Protein AF-A0A376AAK6-F1 (afdb_monomer_lite)

InterPro domains:
  IPR001845 HTH ArsR-type DNA-binding domain [PF01022] (32-53)
  IPR001845 HTH ArsR-type DNA-binding domain [PR00778] (34-49)
  IPR001845 HTH ArsR-type DNA-binding domain [PR00778] (49-64)
  IPR001845 HTH ArsR-type DNA-binding domain [SM00418] (17-78)
  IPR011991 ArsR-like helix-turn-helix domain [cd00090] (29-67)
  IPR036388 Winged helix-like DNA-binding domain superfamily [G3DSA:1.10.10.10] (1-80)
  IPR036390 Winged helix DNA-binding domain superfamily [SSF46785] (29-78)
  IPR051081 HTH-type Metal-responsive Transcriptional Regulators [PTHR33154] (29-79)

Sequence (80 aa):
MLRWLKEPELHFAPQPQPLALGVSAGQFERCGLSQSTVSAHLATLQRAGLISSTRVGQWVLYRRNEDVIGAFFNALNEAL

Organism: NCBI:txid1336235

Structure (mmCIF, N/CA/C/O backbone):
data_AF-A0A376AAK6-F1
#
_entry.id   AF-A0A376AAK6-F1
#
loop_
_atom_site.group_PDB
_atom_site.id
_atom_site.type_symbol
_atom_site.label_atom_id
_atom_site.label_alt_id
_atom_site.label_comp_id
_atom_site.label_asym_id
_atom_site.label_entity_id
_atom_site.label_seq_id
_atom_site.pdbx_PDB_ins_code
_atom_site.Cartn_x
_atom_site.Cartn_y
_atom_site.Cartn_z
_atom_site.occupancy
_atom_site.B_iso_or_equiv
_atom_site.auth_seq_id
_atom_site.auth_comp_id
_atom_site.auth_asym_id
_atom_site.auth_atom_id
_atom_site.pdbx_PDB_model_num
ATOM 1 N N . MET A 1 1 ? 6.718 1.658 5.665 1.00 88.62 1 MET A N 1
ATOM 2 C CA . MET A 1 1 ? 5.507 1.019 5.096 1.00 88.62 1 MET A CA 1
ATOM 3 C C . MET A 1 1 ? 5.825 -0.201 4.251 1.00 88.62 1 MET A C 1
ATOM 5 O O . MET A 1 1 ? 5.486 -1.293 4.679 1.00 88.62 1 MET A O 1
ATOM 9 N N . LEU A 1 2 ? 6.514 -0.049 3.111 1.00 91.75 2 LEU A N 1
ATOM 10 C CA . LEU A 1 2 ? 6.796 -1.169 2.200 1.00 91.75 2 LEU A CA 1
ATOM 11 C C . LEU A 1 2 ? 7.547 -2.329 2.878 1.00 91.75 2 LEU A C 1
ATOM 13 O O . LEU A 1 2 ? 7.234 -3.484 2.636 1.00 91.75 2 LEU A O 1
ATOM 17 N N . ARG A 1 3 ? 8.490 -2.040 3.784 1.00 92.12 3 ARG A N 1
ATOM 18 C CA . ARG A 1 3 ? 9.157 -3.074 4.593 1.00 92.12 3 ARG A CA 1
ATOM 19 C C . ARG A 1 3 ? 8.172 -3.879 5.446 1.00 92.12 3 ARG A C 1
ATOM 21 O O . ARG A 1 3 ? 8.239 -5.096 5.440 1.00 92.12 3 ARG A O 1
ATOM 28 N N . TRP A 1 4 ? 7.245 -3.218 6.136 1.00 91.81 4 TRP A N 1
ATOM 29 C CA . TRP A 1 4 ? 6.302 -3.907 7.021 1.00 91.81 4 TRP A CA 1
ATOM 30 C C . TRP A 1 4 ? 5.254 -4.722 6.274 1.00 91.81 4 TRP A C 1
ATOM 32 O O . TRP A 1 4 ? 4.815 -5.751 6.761 1.00 91.81 4 TRP A O 1
ATOM 42 N N . LEU A 1 5 ? 4.875 -4.288 5.073 1.00 93.56 5 LEU A N 1
ATOM 43 C CA . LEU A 1 5 ? 3.963 -5.048 4.221 1.00 93.56 5 LEU A CA 1
ATOM 44 C C . LEU A 1 5 ? 4.588 -6.338 3.662 1.00 93.56 5 LEU A C 1
ATOM 46 O O . LEU A 1 5 ? 3.866 -7.119 3.055 1.00 93.56 5 LEU A O 1
ATOM 50 N N . LYS A 1 6 ? 5.901 -6.554 3.834 1.00 94.06 6 LYS A N 1
ATOM 51 C CA . LYS A 1 6 ? 6.570 -7.814 3.472 1.00 94.06 6 LYS A CA 1
ATOM 52 C C . LYS A 1 6 ? 6.195 -8.941 4.427 1.00 94.06 6 LYS A C 1
ATOM 54 O O . LYS A 1 6 ? 5.975 -10.062 3.995 1.00 94.06 6 LYS A O 1
ATOM 59 N N . GLU A 1 7 ? 6.116 -8.621 5.713 1.00 93.56 7 GLU A N 1
ATOM 60 C CA . GLU A 1 7 ? 5.852 -9.575 6.792 1.00 93.56 7 GLU A CA 1
ATOM 61 C C . GLU A 1 7 ? 4.769 -8.993 7.712 1.00 93.56 7 GLU A C 1
ATOM 63 O O . GLU A 1 7 ? 5.044 -8.651 8.864 1.00 93.56 7 GLU A O 1
ATOM 68 N N . PRO A 1 8 ? 3.533 -8.800 7.208 1.00 93.19 8 PRO A N 1
ATOM 69 C CA . PRO A 1 8 ? 2.506 -8.070 7.942 1.00 93.19 8 PRO A CA 1
ATOM 70 C C . PRO A 1 8 ? 2.152 -8.735 9.279 1.00 93.19 8 PRO A C 1
ATOM 72 O O . PRO A 1 8 ? 1.906 -8.023 10.247 1.00 93.19 8 PRO A O 1
ATOM 75 N N . GLU A 1 9 ? 2.221 -10.066 9.360 1.00 92.31 9 GLU A N 1
ATOM 76 C CA . GLU A 1 9 ? 2.034 -10.877 10.579 1.00 92.31 9 GLU A CA 1
ATOM 77 C C . GLU A 1 9 ? 3.003 -10.490 11.717 1.00 92.31 9 GLU A C 1
ATOM 79 O O . GLU A 1 9 ? 2.648 -10.551 12.890 1.00 92.31 9 GLU A O 1
ATOM 84 N N . LEU A 1 10 ? 4.226 -10.050 11.390 1.00 92.44 10 LEU A N 1
ATOM 85 C CA . LEU A 1 10 ? 5.247 -9.653 12.374 1.00 92.44 10 LEU A CA 1
ATOM 86 C C . LEU A 1 10 ? 5.130 -8.186 12.801 1.00 92.44 10 LEU A C 1
ATOM 88 O O . LEU A 1 10 ? 5.904 -7.690 13.626 1.00 92.44 10 LEU A O 1
ATOM 92 N N . HIS A 1 11 ? 4.231 -7.440 12.167 1.00 91.81 11 HIS A N 1
ATOM 93 C CA . HIS A 1 11 ? 4.239 -5.990 12.222 1.00 91.81 11 HIS A CA 1
ATOM 94 C C . HIS A 1 11 ? 2.884 -5.404 12.597 1.00 91.81 11 HIS A C 1
ATOM 96 O O . HIS A 1 11 ? 2.852 -4.404 13.300 1.00 91.81 11 HIS A O 1
ATOM 102 N N . PHE A 1 12 ? 1.772 -5.981 12.176 1.00 91.50 12 PHE A N 1
ATOM 103 C CA . PHE A 1 12 ? 0.453 -5.424 12.447 1.00 91.50 12 PHE A CA 1
ATOM 104 C C . PHE A 1 12 ? -0.307 -6.302 13.427 1.00 91.50 12 PHE A C 1
ATOM 106 O O . PHE A 1 12 ? -0.105 -7.512 13.488 1.00 91.50 12 PHE A O 1
ATOM 113 N N . ALA A 1 13 ? -1.167 -5.670 14.220 1.00 88.56 13 ALA A N 1
ATOM 114 C CA . ALA A 1 13 ? -2.052 -6.417 15.092 1.00 88.56 13 ALA A CA 1
ATOM 115 C C . ALA A 1 13 ? -3.096 -7.160 14.239 1.00 88.56 13 ALA A C 1
ATOM 117 O O . ALA A 1 13 ? -3.427 -6.705 13.136 1.00 88.56 13 ALA A O 1
ATOM 118 N N . PRO A 1 14 ? -3.656 -8.271 14.742 1.00 86.94 14 PRO A N 1
ATOM 119 C CA . PRO A 1 14 ? -4.809 -8.894 14.113 1.00 86.94 14 PRO A CA 1
ATOM 120 C C . PRO A 1 14 ? -5.934 -7.871 13.890 1.00 86.94 14 PRO A C 1
ATOM 122 O O . PRO A 1 14 ? -6.249 -7.067 14.768 1.00 86.94 14 PRO A O 1
ATOM 125 N N . GLN A 1 15 ? -6.541 -7.910 12.707 1.00 84.00 15 GLN A N 1
ATOM 126 C CA . GLN A 1 15 ? -7.687 -7.084 12.320 1.00 84.00 15 GLN A CA 1
ATOM 127 C C . GLN A 1 15 ? -8.815 -8.011 11.814 1.00 84.00 15 GLN A C 1
ATOM 129 O O . GLN A 1 15 ? -8.552 -9.185 11.543 1.00 84.00 15 GLN A O 1
ATOM 134 N N . PRO A 1 16 ? -10.064 -7.530 11.659 1.00 85.50 16 PRO A N 1
ATOM 135 C CA . PRO A 1 16 ? -11.186 -8.381 11.246 1.00 85.50 16 PRO A CA 1
ATOM 136 C C . PRO A 1 16 ? -10.964 -9.112 9.913 1.00 85.50 16 PRO A C 1
ATOM 138 O O . PRO A 1 16 ? -11.498 -10.197 9.704 1.00 85.50 16 PRO A O 1
ATOM 141 N N . GLN A 1 17 ? -10.186 -8.519 9.004 1.00 87.69 17 GLN A N 1
ATOM 142 C CA . GLN A 1 17 ? -9.757 -9.152 7.761 1.00 87.69 17 GLN A CA 1
ATOM 143 C C . GLN A 1 17 ? -8.383 -9.811 7.939 1.00 87.69 17 GLN A C 1
ATOM 145 O O . GLN A 1 17 ? -7.479 -9.171 8.481 1.00 87.69 17 GLN A O 1
ATOM 150 N N . PRO A 1 18 ? -8.170 -11.033 7.420 1.00 89.81 18 PRO A N 1
ATOM 151 C CA . PRO A 1 18 ? -6.857 -11.672 7.441 1.00 89.81 18 PRO A CA 1
ATOM 152 C C . PRO A 1 18 ? -5.758 -10.756 6.887 1.00 89.81 18 PRO A C 1
ATOM 154 O O . PRO A 1 18 ? -5.936 -10.154 5.826 1.00 89.81 18 PRO A O 1
ATOM 157 N N . LEU A 1 19 ? -4.605 -10.689 7.562 1.00 91.00 19 LEU A N 1
ATOM 158 C CA . LEU A 1 19 ? -3.449 -9.895 7.113 1.00 91.00 19 LEU A CA 1
ATOM 159 C C . LEU A 1 19 ? -2.932 -10.346 5.737 1.00 91.00 19 LEU A C 1
ATOM 161 O O . LEU A 1 19 ? -2.389 -9.535 4.989 1.00 91.00 19 LEU A O 1
ATOM 165 N N . ALA A 1 20 ? -3.190 -11.604 5.365 1.00 87.19 20 ALA A N 1
ATOM 166 C CA . ALA A 1 20 ? -2.951 -12.146 4.029 1.00 87.19 20 ALA A CA 1
ATOM 167 C C . ALA A 1 20 ? -3.701 -11.394 2.907 1.00 87.19 20 ALA A C 1
ATOM 169 O O . ALA A 1 20 ? -3.219 -11.344 1.776 1.00 87.19 20 ALA A O 1
ATOM 170 N N . LEU A 1 21 ? -4.856 -10.779 3.201 1.00 89.94 21 LEU A N 1
ATOM 171 C CA . LEU A 1 21 ? -5.591 -9.939 2.242 1.00 89.94 21 LEU A CA 1
ATOM 172 C C . LEU A 1 21 ? -5.022 -8.515 2.143 1.00 89.94 21 LEU A C 1
ATOM 174 O O . LEU A 1 21 ? -5.349 -7.777 1.213 1.00 89.94 21 LEU A O 1
ATOM 178 N N . GLY A 1 22 ? -4.164 -8.130 3.085 1.00 93.81 22 GLY A N 1
ATOM 179 C CA . GLY A 1 22 ? -3.564 -6.809 3.190 1.00 93.81 22 GLY A CA 1
ATOM 180 C C . GLY A 1 22 ? -3.925 -6.100 4.491 1.00 93.81 22 GLY A C 1
ATOM 181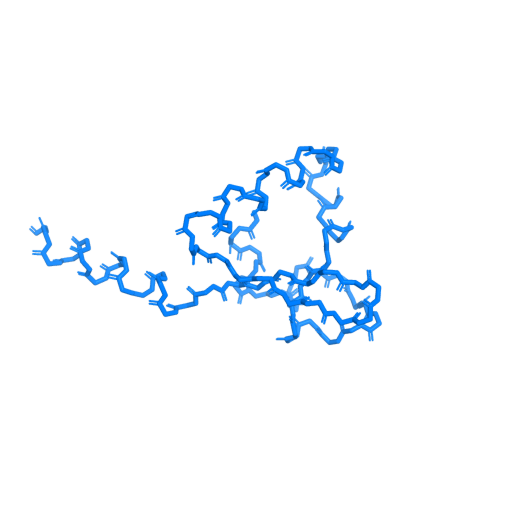 O O . GLY A 1 22 ? -4.696 -6.576 5.319 1.00 93.81 22 GLY A O 1
ATOM 182 N N . VAL A 1 23 ? -3.350 -4.919 4.664 1.00 95.19 23 VAL A N 1
ATOM 183 C CA . VAL A 1 23 ? -3.378 -4.141 5.903 1.00 95.19 23 VAL A CA 1
ATOM 184 C C . VAL A 1 23 ? -4.184 -2.867 5.684 1.00 95.19 23 VAL A C 1
ATOM 186 O O . VAL A 1 23 ? -3.985 -2.176 4.685 1.00 95.19 23 VAL A O 1
ATOM 189 N N . SER A 1 24 ? -5.098 -2.544 6.596 1.00 93.88 24 SER A N 1
ATOM 190 C CA . SER A 1 24 ? -5.859 -1.290 6.526 1.00 93.88 24 SER A CA 1
ATOM 191 C C . SER A 1 24 ? -4.979 -0.066 6.832 1.00 93.88 24 SER A C 1
ATOM 193 O O . SER A 1 24 ? -4.022 -0.155 7.598 1.00 93.88 24 SER A O 1
ATOM 195 N N . ALA A 1 25 ? -5.303 1.106 6.269 1.00 91.94 25 ALA A N 1
ATOM 196 C CA . ALA A 1 25 ? -4.542 2.342 6.525 1.00 91.94 25 ALA A CA 1
ATOM 197 C C . ALA A 1 25 ? -4.461 2.694 8.029 1.00 91.94 25 ALA A C 1
ATOM 199 O O . ALA A 1 25 ? -3.417 3.131 8.510 1.00 91.94 25 ALA A O 1
ATOM 200 N N . GLY A 1 26 ? -5.528 2.401 8.784 1.00 90.06 26 GLY A N 1
ATOM 201 C CA . GLY A 1 26 ? -5.604 2.562 10.241 1.00 90.06 26 GLY A CA 1
ATOM 202 C C . GLY A 1 26 ? -4.446 1.910 11.002 1.00 90.06 26 GLY A C 1
ATOM 203 O O . GLY A 1 26 ? -3.864 2.504 11.903 1.00 90.06 26 GLY A O 1
ATOM 204 N N . GLN A 1 27 ? -4.030 0.717 10.576 1.00 91.69 27 GLN A N 1
ATOM 205 C CA . GLN A 1 27 ? -2.976 -0.063 11.237 1.00 91.69 27 GLN A CA 1
ATOM 206 C C . GLN A 1 27 ? -1.584 0.590 11.160 1.00 91.69 27 GLN A C 1
ATOM 208 O O . GLN A 1 27 ? -0.671 0.200 11.890 1.00 91.69 27 GLN A O 1
ATOM 213 N N . PHE A 1 28 ? -1.398 1.594 10.300 1.00 90.50 28 PHE A N 1
ATOM 214 C CA . PHE A 1 28 ? -0.151 2.350 10.203 1.00 90.50 28 PHE A CA 1
ATOM 215 C C . PHE A 1 28 ? -0.049 3.504 11.217 1.00 90.50 28 PHE A C 1
ATOM 217 O O . PHE A 1 28 ? 0.982 4.169 11.251 1.00 90.50 28 PHE A O 1
ATOM 224 N N . GLU A 1 29 ? -1.019 3.725 12.109 1.00 83.31 29 GLU A N 1
ATOM 225 C CA . GLU A 1 29 ? -0.861 4.692 13.221 1.00 83.31 29 GLU A CA 1
ATOM 226 C C . GLU A 1 29 ? 0.334 4.372 14.114 1.00 83.31 29 GLU A C 1
ATOM 228 O O . GLU A 1 29 ? 1.002 5.270 14.625 1.00 83.31 29 GLU A O 1
ATOM 233 N N . ARG A 1 30 ? 0.697 3.088 14.195 1.00 80.12 30 ARG A N 1
ATOM 234 C CA . ARG A 1 30 ? 1.895 2.603 14.893 1.00 80.12 30 ARG A CA 1
ATOM 235 C C . ARG A 1 30 ? 3.208 3.253 14.441 1.00 80.12 30 ARG A C 1
ATOM 237 O O . ARG A 1 30 ? 4.228 3.088 15.097 1.00 80.12 30 ARG A O 1
ATOM 244 N N . CYS A 1 31 ? 3.203 3.951 13.309 1.00 79.00 31 CYS A N 1
ATOM 245 C CA . CYS A 1 31 ? 4.369 4.643 12.769 1.00 79.00 31 CYS A CA 1
ATOM 246 C C . CYS A 1 31 ? 4.603 6.015 13.415 1.00 79.00 31 CYS A C 1
ATOM 248 O O . CYS A 1 31 ? 5.575 6.672 13.054 1.00 79.00 31 CYS A O 1
ATOM 250 N N . GLY A 1 32 ? 3.701 6.479 14.290 1.00 84.75 32 GLY A N 1
ATOM 251 C CA . GLY A 1 32 ? 3.736 7.839 14.840 1.00 84.75 32 GLY A CA 1
ATOM 252 C C . GLY A 1 32 ? 3.409 8.921 13.804 1.00 84.75 32 GLY A C 1
ATOM 253 O O . GLY A 1 32 ? 3.705 10.093 14.018 1.00 84.75 32 GLY A O 1
ATOM 254 N N . LEU A 1 33 ? 2.829 8.532 12.664 1.00 88.31 33 LEU A N 1
ATOM 255 C CA . LEU A 1 33 ? 2.438 9.431 11.581 1.00 88.31 33 LEU A CA 1
ATOM 256 C C . LEU A 1 33 ? 0.938 9.714 11.654 1.00 88.31 33 LEU A C 1
ATOM 258 O O . LEU A 1 33 ? 0.154 8.840 12.022 1.00 88.31 33 LEU A O 1
ATOM 262 N N . SER A 1 34 ? 0.528 10.911 11.234 1.00 92.00 34 SER A N 1
ATOM 263 C CA . SER A 1 34 ? -0.892 11.217 11.062 1.00 92.00 34 SER A CA 1
ATOM 264 C C . SER A 1 34 ? -1.518 10.344 9.967 1.00 92.00 34 SER A C 1
ATOM 266 O O . SER A 1 34 ? -0.853 9.953 9.004 1.00 92.00 34 SER A O 1
ATOM 268 N N . GLN A 1 35 ? -2.827 10.103 10.061 1.00 91.06 35 GLN A N 1
ATOM 269 C CA . GLN A 1 35 ? -3.582 9.359 9.044 1.00 91.06 35 GLN A CA 1
ATOM 270 C C . GLN A 1 35 ? -3.480 9.967 7.637 1.00 91.06 35 GLN A C 1
ATOM 272 O O . GLN A 1 35 ? -3.417 9.242 6.641 1.00 91.06 35 GLN A O 1
ATOM 277 N N . SER A 1 36 ? -3.414 11.296 7.533 1.00 93.50 36 SER A N 1
ATOM 278 C CA . SER A 1 36 ? -3.232 11.988 6.254 1.00 93.50 36 SER A CA 1
ATOM 279 C C . SER A 1 36 ? -1.859 11.703 5.643 1.00 93.50 36 SER A C 1
ATOM 281 O O . SER A 1 36 ? -1.772 11.361 4.463 1.00 93.50 36 SER A O 1
ATOM 283 N N . THR A 1 37 ? -0.796 11.758 6.450 1.00 93.94 37 THR A N 1
ATOM 284 C CA . THR A 1 37 ? 0.565 11.410 6.023 1.00 93.94 37 THR A CA 1
ATOM 285 C C . THR A 1 37 ? 0.644 9.940 5.630 1.00 93.94 37 THR A C 1
ATOM 287 O O . THR A 1 37 ? 1.187 9.610 4.575 1.00 93.94 37 THR A O 1
ATOM 290 N N . VAL A 1 38 ? 0.031 9.050 6.418 1.00 94.50 38 VAL A N 1
ATOM 291 C CA . VAL A 1 38 ? -0.047 7.624 6.090 1.00 94.50 38 VAL A CA 1
ATOM 292 C C . VAL A 1 38 ? -0.701 7.410 4.726 1.00 94.50 38 VAL A C 1
ATOM 294 O O . VAL A 1 38 ? -0.140 6.734 3.862 1.00 94.50 38 VAL A O 1
ATOM 297 N N . SER A 1 39 ? -1.860 8.030 4.514 1.00 93.31 39 SER A N 1
ATOM 298 C CA . SER A 1 39 ? -2.619 7.924 3.268 1.00 93.31 39 SER A CA 1
ATOM 299 C C . SER A 1 39 ? -1.824 8.446 2.071 1.00 93.31 39 SER A C 1
ATOM 301 O O . SER A 1 39 ? -1.803 7.803 1.023 1.00 93.31 39 SER A O 1
ATOM 303 N N . ALA A 1 40 ? -1.104 9.561 2.227 1.00 95.12 40 ALA A N 1
ATOM 304 C CA . ALA A 1 40 ? -0.251 10.117 1.178 1.00 95.12 40 ALA A CA 1
ATOM 305 C C . ALA A 1 40 ? 0.902 9.170 0.793 1.00 95.12 40 ALA A C 1
ATOM 307 O O . ALA A 1 40 ? 1.200 8.992 -0.395 1.00 95.12 40 ALA A O 1
ATOM 308 N N . HIS A 1 41 ? 1.528 8.514 1.774 1.00 95.12 41 HIS A N 1
ATOM 309 C CA . HIS A 1 41 ? 2.562 7.513 1.509 1.00 95.12 41 HIS A CA 1
ATOM 310 C C . HIS A 1 41 ? 2.000 6.269 0.815 1.00 95.12 41 HIS A C 1
ATOM 312 O O . HIS A 1 41 ? 2.574 5.828 -0.181 1.00 95.12 41 HIS A O 1
ATOM 318 N N . LEU A 1 42 ? 0.873 5.726 1.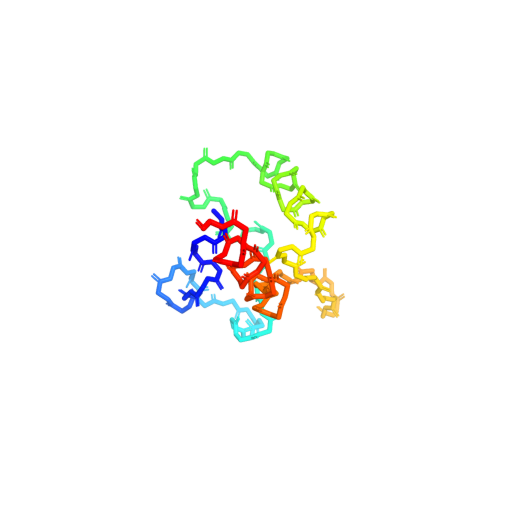288 1.00 95.62 42 LEU A N 1
ATOM 319 C CA . LEU A 1 42 ? 0.218 4.576 0.656 1.00 95.62 42 LEU A CA 1
ATOM 320 C C . LEU A 1 42 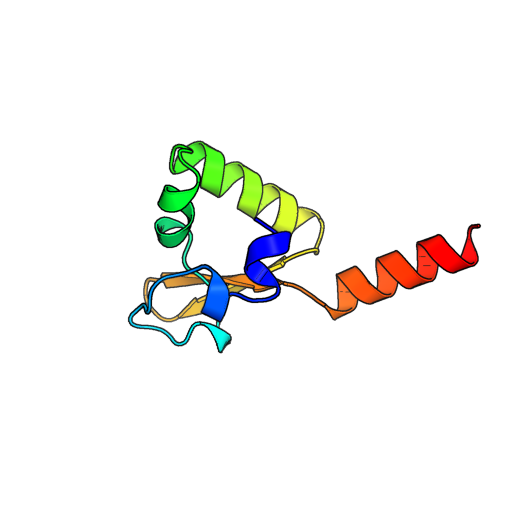? -0.206 4.900 -0.782 1.00 95.62 42 LEU A C 1
ATOM 322 O O . LEU A 1 42 ? 0.081 4.127 -1.692 1.00 95.62 42 LEU A O 1
ATOM 326 N N . ALA A 1 43 ? -0.788 6.077 -1.021 1.00 95.88 43 ALA A N 1
ATOM 327 C CA . ALA A 1 43 ? -1.142 6.533 -2.363 1.00 95.88 43 ALA A CA 1
ATOM 328 C C . ALA A 1 43 ? 0.087 6.659 -3.278 1.00 95.88 43 ALA A C 1
ATOM 330 O O . ALA A 1 43 ? 0.025 6.325 -4.459 1.00 95.88 43 ALA A O 1
ATOM 331 N N . THR A 1 44 ? 1.223 7.118 -2.750 1.00 96.50 44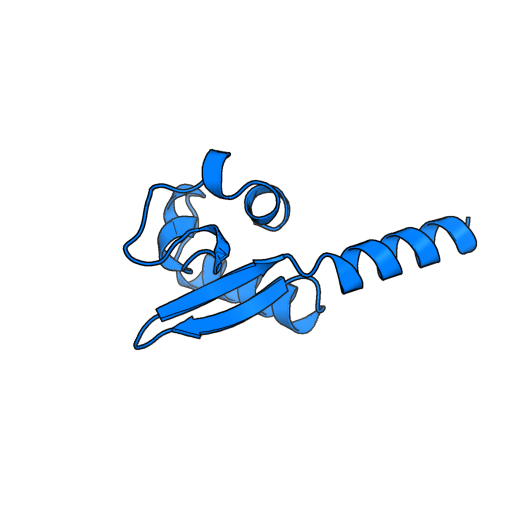 THR A N 1
ATOM 332 C CA . THR A 1 44 ? 2.475 7.219 -3.515 1.00 96.50 44 THR A CA 1
ATOM 333 C C . THR A 1 44 ? 3.026 5.844 -3.881 1.00 96.50 44 THR A C 1
ATOM 335 O O . THR A 1 44 ? 3.349 5.613 -5.043 1.00 96.50 44 THR A O 1
ATOM 338 N N . LEU A 1 45 ? 3.056 4.905 -2.932 1.00 96.00 45 LEU A N 1
ATOM 339 C CA . LEU A 1 45 ? 3.469 3.524 -3.193 1.00 96.00 45 LEU A CA 1
ATOM 340 C C . LEU A 1 45 ? 2.536 2.821 -4.188 1.00 96.00 45 LEU A C 1
ATOM 342 O O . LEU A 1 45 ? 3.010 2.070 -5.037 1.00 96.00 45 LEU A O 1
ATOM 346 N N . GLN A 1 46 ? 1.227 3.074 -4.103 1.00 96.75 46 GLN A N 1
ATOM 347 C CA . GLN A 1 46 ? 0.241 2.493 -5.014 1.00 96.75 46 GLN A CA 1
ATOM 348 C C . GLN A 1 46 ? 0.395 3.055 -6.431 1.00 96.75 46 GLN A C 1
ATOM 350 O O . GLN A 1 46 ? 0.395 2.289 -7.389 1.00 96.75 46 GLN A O 1
ATOM 355 N N . ARG A 1 47 ? 0.575 4.377 -6.582 1.00 96.25 47 ARG A N 1
ATOM 356 C CA . ARG A 1 47 ? 0.844 5.001 -7.891 1.00 96.25 47 ARG A CA 1
ATOM 357 C C . ARG A 1 47 ? 2.132 4.483 -8.529 1.00 96.25 47 ARG A C 1
ATOM 359 O O . ARG A 1 47 ? 2.181 4.344 -9.742 1.00 96.25 47 ARG A O 1
ATOM 366 N N . ALA A 1 48 ? 3.143 4.174 -7.718 1.00 94.44 48 ALA A N 1
ATOM 367 C CA . ALA A 1 48 ? 4.382 3.548 -8.174 1.00 94.44 48 ALA A CA 1
ATOM 368 C C . ALA A 1 48 ? 4.240 2.042 -8.480 1.00 94.44 48 ALA A C 1
ATOM 370 O O . ALA A 1 48 ? 5.215 1.406 -8.863 1.00 94.44 48 ALA A O 1
ATOM 371 N N . GLY A 1 49 ? 3.065 1.442 -8.264 1.00 95.94 49 GLY A N 1
ATOM 372 C CA . GLY A 1 49 ? 2.817 0.015 -8.488 1.00 95.94 49 GLY A CA 1
ATOM 373 C C . GLY A 1 49 ? 3.426 -0.925 -7.441 1.00 95.94 49 GLY A C 1
ATOM 374 O O . GLY A 1 49 ? 3.206 -2.131 -7.520 1.00 95.94 49 GLY A O 1
ATOM 375 N N . LEU A 1 50 ? 4.142 -0.403 -6.437 1.00 96.06 50 LEU A N 1
ATOM 376 C CA . LEU A 1 50 ? 4.853 -1.187 -5.413 1.00 96.06 50 LEU A CA 1
ATOM 377 C C . LEU A 1 50 ? 3.911 -1.869 -4.413 1.00 96.06 50 LEU A C 1
ATOM 379 O O . LEU A 1 50 ? 4.281 -2.841 -3.750 1.00 96.06 50 LEU A O 1
ATOM 383 N N . ILE A 1 51 ? 2.693 -1.348 -4.275 1.00 97.00 51 ILE A N 1
ATOM 384 C CA . ILE A 1 51 ? 1.623 -1.962 -3.490 1.00 97.00 51 ILE A CA 1
ATOM 385 C C . ILE A 1 51 ? 0.342 -2.018 -4.318 1.00 97.00 51 ILE A C 1
ATOM 387 O O . ILE A 1 51 ? 0.113 -1.176 -5.184 1.00 97.00 51 ILE A O 1
ATOM 391 N N . SER A 1 52 ? -0.514 -2.985 -4.008 1.00 96.38 52 SER A N 1
ATOM 392 C CA . SER A 1 52 ? -1.886 -3.057 -4.511 1.00 96.38 52 SER A CA 1
ATOM 393 C C . SER A 1 52 ? -2.870 -2.778 -3.381 1.00 96.38 52 SER A C 1
ATOM 395 O O . SER A 1 52 ? -2.551 -2.988 -2.205 1.00 96.38 52 SER A O 1
ATOM 397 N N . SER A 1 53 ? -4.063 -2.302 -3.739 1.00 94.88 53 SER A N 1
ATOM 398 C CA . SER A 1 53 ? -5.173 -2.146 -2.806 1.00 94.88 53 SER A CA 1
ATOM 399 C C . SER A 1 53 ? -6.373 -2.984 -3.230 1.00 94.88 53 SER A C 1
ATOM 401 O O . SER A 1 53 ? -6.680 -3.102 -4.414 1.00 94.88 53 SER A O 1
ATOM 403 N N . THR A 1 54 ? -7.042 -3.591 -2.252 1.00 9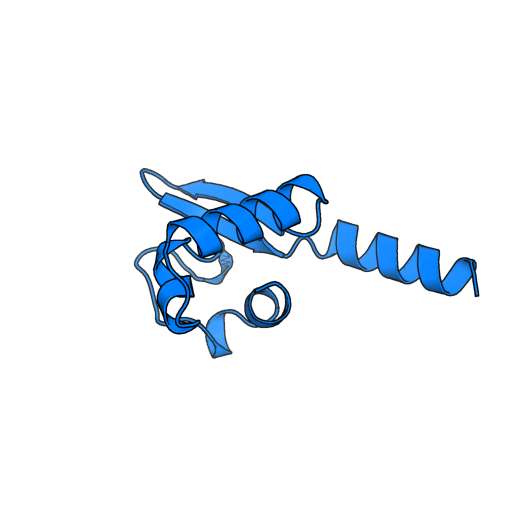4.50 54 THR A N 1
ATOM 404 C CA . THR A 1 54 ? -8.271 -4.369 -2.450 1.00 94.50 54 THR A CA 1
ATOM 405 C C . THR A 1 54 ? -9.340 -3.854 -1.501 1.00 94.50 54 THR A C 1
ATOM 407 O O . THR A 1 54 ? -9.075 -3.637 -0.317 1.00 94.50 54 THR A O 1
ATOM 410 N N . ARG A 1 55 ? -10.559 -3.658 -2.008 1.00 93.25 55 ARG A N 1
ATOM 411 C CA . ARG A 1 55 ? -11.700 -3.267 -1.180 1.00 93.25 55 ARG A CA 1
ATOM 412 C C . ARG A 1 55 ? -12.438 -4.508 -0.684 1.00 93.25 55 ARG A C 1
ATOM 414 O O . ARG A 1 55 ? -12.907 -5.303 -1.490 1.00 93.25 55 ARG A O 1
ATOM 421 N N . VAL A 1 56 ? -12.576 -4.641 0.633 1.00 91.00 56 VAL A N 1
ATOM 422 C CA . VAL A 1 56 ? -13.322 -5.721 1.295 1.00 91.00 56 VAL A CA 1
ATOM 423 C C . VAL A 1 56 ? -14.389 -5.088 2.184 1.00 91.00 56 VAL A C 1
ATOM 425 O O . VAL A 1 56 ? -14.115 -4.602 3.284 1.00 91.00 56 VAL A O 1
ATOM 428 N N . GLY A 1 57 ? -15.621 -5.032 1.673 1.00 89.19 57 GLY A N 1
ATOM 429 C CA . GLY A 1 57 ? -16.713 -4.287 2.300 1.00 89.19 57 GLY A CA 1
ATOM 430 C C . GLY A 1 57 ? -16.383 -2.793 2.417 1.00 89.19 57 GLY A C 1
ATOM 431 O O . GLY A 1 57 ? -16.152 -2.106 1.419 1.00 89.19 57 GLY A O 1
ATOM 432 N N . GLN A 1 58 ? -16.346 -2.288 3.650 1.00 88.94 58 GLN A N 1
ATOM 433 C CA . GLN A 1 58 ? -15.996 -0.893 3.946 1.00 88.94 58 GLN A CA 1
ATOM 434 C C . GLN A 1 58 ? -14.484 -0.625 4.033 1.00 88.94 58 GLN A C 1
ATOM 436 O O . GLN A 1 58 ? -14.078 0.529 4.131 1.00 88.94 58 GLN A O 1
ATOM 441 N N . TRP A 1 59 ? -13.646 -1.663 3.982 1.00 90.38 59 TRP A N 1
ATOM 442 C CA . TRP A 1 59 ? -12.210 -1.549 4.229 1.00 90.38 59 TRP A CA 1
ATOM 443 C C . TRP A 1 59 ? -11.420 -1.525 2.925 1.00 90.38 59 TRP A C 1
ATOM 445 O O . TRP A 1 59 ? -11.701 -2.297 2.009 1.00 90.38 59 TRP A O 1
ATOM 455 N N . VAL A 1 60 ? -10.400 -0.670 2.863 1.00 93.25 60 VAL A N 1
ATOM 456 C CA . VAL A 1 60 ? -9.360 -0.718 1.829 1.00 93.25 60 VAL A CA 1
ATOM 457 C C . VAL A 1 60 ? -8.118 -1.337 2.456 1.00 93.25 60 VAL A C 1
ATOM 459 O O . VAL A 1 60 ? -7.593 -0.819 3.443 1.00 93.25 60 VAL A O 1
ATOM 462 N N . LEU A 1 61 ? -7.682 -2.461 1.899 1.00 95.50 61 LEU A N 1
ATOM 463 C CA . LEU A 1 61 ? -6.534 -3.228 2.367 1.00 95.50 61 LEU A CA 1
ATOM 464 C C . LEU A 1 61 ? -5.376 -3.056 1.395 1.00 95.50 61 LEU A C 1
ATOM 466 O O . LEU A 1 61 ? -5.572 -3.167 0.187 1.00 95.50 61 LEU A O 1
ATOM 470 N N . TYR A 1 62 ? -4.180 -2.815 1.920 1.00 96.56 62 TYR A N 1
ATOM 471 C CA . TYR A 1 62 ? -2.960 -2.616 1.146 1.00 96.56 62 TYR A CA 1
ATOM 472 C C . TYR A 1 62 ? -2.008 -3.793 1.325 1.00 96.56 62 TYR A C 1
ATOM 474 O O . TYR A 1 62 ? -1.756 -4.228 2.449 1.00 96.56 62 TYR A O 1
ATOM 482 N N . ARG A 1 63 ? -1.427 -4.282 0.232 1.00 96.12 63 ARG A N 1
ATOM 483 C CA . ARG A 1 63 ? -0.421 -5.355 0.246 1.00 96.12 63 ARG A CA 1
ATOM 484 C C . ARG A 1 63 ? 0.708 -5.047 -0.727 1.00 96.12 63 ARG A C 1
ATOM 486 O O . ARG A 1 63 ? 0.493 -4.327 -1.702 1.00 96.12 63 ARG A O 1
ATOM 493 N N . ARG A 1 64 ? 1.901 -5.597 -0.494 1.00 96.38 64 ARG A N 1
ATOM 494 C CA . ARG A 1 64 ? 2.995 -5.500 -1.470 1.00 96.38 64 ARG A CA 1
ATOM 495 C C . ARG A 1 64 ? 2.609 -6.146 -2.789 1.00 96.38 64 ARG A C 1
ATOM 497 O O . ARG A 1 64 ? 1.883 -7.137 -2.827 1.00 96.38 64 ARG A O 1
ATOM 504 N N . ASN A 1 65 ? 3.109 -5.553 -3.860 1.00 96.56 65 ASN A N 1
ATOM 505 C CA . ASN A 1 65 ? 3.053 -6.133 -5.184 1.00 96.56 65 ASN A CA 1
ATOM 506 C C . ASN A 1 65 ? 4.416 -6.761 -5.488 1.00 96.56 65 ASN A C 1
ATOM 508 O O . ASN A 1 65 ? 5.309 -6.083 -5.993 1.00 96.56 65 ASN A O 1
ATOM 512 N N . GLU A 1 66 ? 4.602 -8.027 -5.106 1.00 95.00 66 GLU A N 1
ATOM 513 C CA . GLU A 1 66 ? 5.895 -8.702 -5.292 1.00 95.00 66 GLU A CA 1
ATOM 514 C C . GLU A 1 66 ? 6.262 -8.870 -6.769 1.00 95.00 66 GLU A C 1
ATOM 516 O O . GLU A 1 66 ? 7.445 -8.835 -7.083 1.00 95.00 66 GLU A O 1
ATOM 521 N N . ASP A 1 67 ? 5.283 -8.950 -7.676 1.00 95.31 67 ASP A N 1
ATOM 522 C CA . ASP A 1 67 ? 5.544 -9.051 -9.115 1.00 95.31 67 ASP A CA 1
ATOM 523 C C . ASP A 1 67 ? 6.242 -7.785 -9.635 1.00 95.31 67 ASP A C 1
ATOM 525 O O . ASP A 1 67 ? 7.287 -7.857 -10.280 1.00 95.31 67 ASP A O 1
ATOM 529 N N . VAL A 1 68 ? 5.712 -6.604 -9.290 1.00 95.25 68 VAL A N 1
ATOM 530 C CA . VAL A 1 68 ? 6.308 -5.314 -9.685 1.00 95.25 68 VAL A CA 1
ATOM 531 C C . VAL A 1 68 ? 7.640 -5.079 -8.983 1.00 95.25 68 VAL A C 1
ATOM 533 O O . VAL A 1 68 ? 8.592 -4.611 -9.605 1.00 95.25 68 VAL A O 1
ATOM 536 N N . ILE A 1 69 ? 7.730 -5.408 -7.692 1.00 94.12 69 ILE A N 1
ATOM 537 C CA . ILE A 1 69 ? 8.976 -5.258 -6.935 1.00 94.12 69 ILE A CA 1
ATOM 538 C C . ILE A 1 69 ? 10.062 -6.172 -7.516 1.00 94.12 69 ILE A C 1
ATOM 540 O O . ILE A 1 69 ? 11.185 -5.718 -7.720 1.00 94.12 69 ILE A O 1
ATOM 544 N N . GLY A 1 70 ? 9.737 -7.431 -7.810 1.00 95.06 70 GLY A N 1
ATOM 545 C CA . GLY A 1 70 ? 10.657 -8.394 -8.408 1.00 95.06 70 GLY A CA 1
ATOM 546 C C . GLY A 1 70 ? 11.112 -7.969 -9.800 1.00 95.06 70 GLY A C 1
ATOM 547 O O . GLY A 1 70 ? 12.310 -7.955 -10.068 1.00 95.06 70 GLY A O 1
ATOM 548 N N . ALA A 1 71 ? 10.182 -7.533 -10.654 1.00 93.81 71 ALA A N 1
ATOM 549 C CA . ALA A 1 71 ? 10.511 -7.001 -11.975 1.00 93.81 71 ALA A CA 1
ATOM 550 C C . ALA A 1 71 ? 11.449 -5.784 -11.890 1.00 93.81 71 ALA A C 1
ATOM 552 O O . ALA A 1 71 ? 12.419 -5.701 -12.639 1.00 93.81 71 ALA A O 1
ATOM 553 N N . PHE A 1 72 ? 11.206 -4.872 -10.944 1.00 92.25 72 PHE A N 1
ATOM 554 C CA . PHE A 1 72 ? 12.075 -3.719 -10.709 1.00 92.25 72 PHE A CA 1
ATOM 555 C C . PHE A 1 72 ? 13.480 -4.128 -10.244 1.00 92.25 72 PHE A C 1
ATOM 557 O O . PHE A 1 72 ? 14.468 -3.603 -10.751 1.00 92.25 72 PHE A O 1
ATOM 564 N N . PHE A 1 73 ? 13.585 -5.085 -9.317 1.00 93.25 73 PHE A N 1
ATOM 565 C CA . PHE A 1 73 ? 14.880 -5.620 -8.885 1.00 93.25 73 PHE A CA 1
ATOM 566 C C . PHE A 1 73 ? 15.644 -6.295 -10.029 1.00 93.25 73 PHE A C 1
ATOM 568 O O . PHE A 1 73 ? 16.846 -6.079 -10.156 1.00 93.25 73 PHE A O 1
ATOM 575 N N . ASN A 1 74 ? 14.962 -7.069 -10.874 1.00 94.31 74 ASN A N 1
ATOM 576 C CA . ASN A 1 74 ? 15.588 -7.707 -12.033 1.00 94.31 74 ASN A CA 1
ATOM 577 C C . ASN A 1 74 ? 16.110 -6.663 -13.024 1.00 94.31 74 ASN A C 1
ATOM 579 O O . ASN A 1 74 ? 17.270 -6.729 -13.412 1.00 94.31 74 ASN A O 1
ATOM 583 N N . ALA A 1 75 ? 15.302 -5.648 -13.345 1.00 93.50 75 ALA A N 1
ATOM 584 C CA . ALA A 1 75 ? 15.716 -4.564 -14.233 1.00 93.50 75 ALA A CA 1
ATOM 585 C C . ALA A 1 75 ? 16.925 -3.781 -13.688 1.00 93.50 75 ALA A C 1
ATOM 587 O O . ALA A 1 75 ? 17.800 -3.390 -14.454 1.00 93.50 75 ALA A O 1
ATOM 588 N N . LEU A 1 76 ? 17.002 -3.569 -12.367 1.00 93.25 76 LEU A N 1
ATOM 589 C CA . LEU A 1 76 ? 18.174 -2.956 -11.734 1.00 93.25 76 LEU A CA 1
ATOM 590 C C . LEU A 1 76 ? 19.428 -3.825 -11.869 1.00 93.25 76 LEU A C 1
ATOM 592 O O . LEU A 1 76 ? 20.497 -3.288 -12.130 1.00 93.25 76 LEU A O 1
ATOM 596 N N . ASN A 1 77 ? 19.302 -5.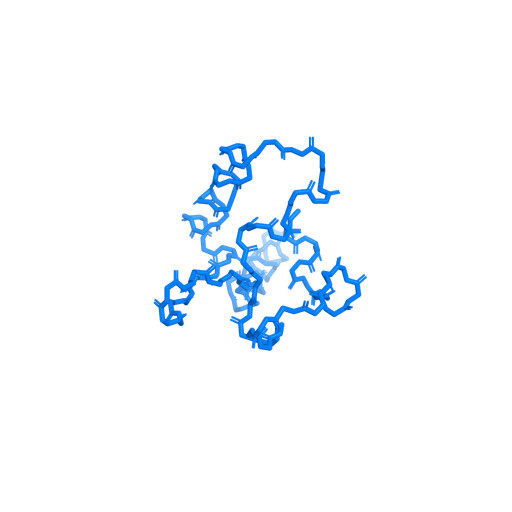142 -11.697 1.00 93.69 77 ASN A N 1
ATOM 597 C CA . ASN A 1 77 ? 20.428 -6.068 -11.825 1.00 93.69 77 ASN A CA 1
ATOM 598 C C . ASN A 1 77 ? 20.905 -6.224 -13.274 1.00 93.69 77 ASN A C 1
ATOM 600 O O . ASN A 1 77 ? 22.079 -6.482 -13.487 1.00 93.69 77 ASN A O 1
ATOM 604 N N . GLU A 1 78 ? 20.016 -6.090 -14.258 1.00 91.69 78 GLU A N 1
ATOM 605 C CA . GLU A 1 78 ? 20.380 -6.119 -15.682 1.00 91.69 78 GLU A CA 1
ATOM 606 C C . GLU A 1 78 ? 21.056 -4.820 -16.150 1.00 91.69 78 GLU A C 1
ATOM 608 O O . GLU A 1 78 ? 21.779 -4.822 -17.145 1.00 91.69 78 GLU A O 1
ATOM 613 N N . ALA A 1 79 ? 20.811 -3.706 -15.454 1.00 82.50 79 ALA A N 1
ATOM 614 C CA . ALA A 1 79 ? 21.358 -2.390 -15.781 1.00 82.50 79 ALA A CA 1
ATOM 615 C C . ALA A 1 79 ? 22.702 -2.072 -15.089 1.00 82.50 79 ALA A C 1
ATOM 617 O O . ALA A 1 79 ? 23.272 -1.009 -15.354 1.00 82.50 79 ALA A O 1
ATOM 618 N N . LEU A 1 80 ? 23.176 -2.949 -14.198 1.00 63.28 80 LEU A N 1
ATOM 619 C CA . LEU A 1 80 ? 24.433 -2.841 -13.443 1.00 63.28 80 LEU A CA 1
ATOM 620 C C . LEU A 1 80 ? 25.468 -3.846 -13.958 1.00 63.28 80 LEU A C 1
ATOM 622 O O . LEU A 1 80 ? 26.659 -3.466 -13.983 1.00 63.28 80 LEU A O 1
#

Foldseek 3Di:
DLVCLVPVVVQFDDDPDPCVLADFLVRCVVVVDDSVVSVVVQVVCVVVVQWDWDDDPPTIGIHGDVVSVVVVVVVVVVVD

pLDDT: mean 91.85, std 5.02, range [63.28, 97.0]

Secondary structure (DSSP, 8-state):
-TTGGGSGGGTS---SS-GGG-EEGGGGGGGT--HHHHHHHHHHHHHTTSEEEEEETTEEEEEE-HHHHHHHHHHHHH--

Radius of gyration: 13.34 Å; chains: 1; bounding box: 41×24×31 Å